Protein AF-A0A7I5EEB9-F1 (afdb_monomer)

Solvent-accessible surface area (backbone atoms only — not comparable to full-atom values): 7477 Å² total; per-residue (Å²): 111,69,73,68,56,75,70,54,49,75,66,54,50,51,52,51,47,66,58,47,54,58,52,52,54,53,47,51,56,49,49,53,53,46,49,68,72,67,50,85,72,42,66,16,83,75,39,55,56,87,70,38,79,84,61,46,43,54,93,68,39,72,94,46,73,51,32,66,55,36,45,54,39,29,54,76,66,47,26,30,63,30,75,67,42,71,58,69,93,67,86,81,83,43,52,11,85,78,76,66,45,84,26,24,55,86,42,39,79,76,55,71,72,81,70,74,77,75,70,74,81,80,126

pLDDT: mean 86.97, std 13.03, range [46.25, 96.69]

Structure (mmCIF, N/CA/C/O backbone):
data_AF-A0A7I5EEB9-F1
#
_entry.id   AF-A0A7I5EEB9-F1
#
loop_
_atom_site.group_PDB
_atom_site.id
_atom_site.type_symbol
_atom_site.label_atom_id
_atom_site.label_alt_id
_atom_site.label_comp_id
_atom_site.label_asym_id
_atom_site.label_entity_id
_atom_site.label_seq_id
_atom_site.pdbx_PDB_ins_code
_atom_site.Cartn_x
_atom_site.Cartn_y
_atom_site.Cartn_z
_atom_site.occupancy
_atom_site.B_iso_or_equiv
_atom_site.auth_seq_id
_atom_site.auth_comp_id
_atom_site.auth_asym_id
_atom_site.auth_atom_id
_atom_site.pdbx_PDB_model_num
ATOM 1 N N . MET A 1 1 ? -21.844 13.896 40.613 1.00 60.16 1 MET A N 1
ATOM 2 C CA . MET A 1 1 ? -21.412 12.724 39.820 1.00 60.16 1 MET A CA 1
ATOM 3 C C . MET A 1 1 ? -20.847 11.649 40.737 1.00 60.16 1 MET A C 1
ATOM 5 O O . MET A 1 1 ? -21.403 10.569 40.731 1.00 60.16 1 MET A O 1
ATOM 9 N N . GLN A 1 2 ? -19.869 11.965 41.598 1.00 63.59 2 GLN A N 1
ATOM 10 C CA . GLN A 1 2 ? -19.314 11.013 42.576 1.00 63.59 2 GLN A CA 1
ATOM 11 C C . GLN A 1 2 ? -20.372 10.404 43.521 1.00 63.59 2 GLN A C 1
ATOM 13 O O . GLN A 1 2 ? -20.538 9.195 43.527 1.00 63.59 2 GLN A O 1
ATOM 18 N N . ALA A 1 3 ? -21.195 11.234 44.175 1.00 70.25 3 ALA A N 1
ATOM 19 C CA . ALA A 1 3 ? -22.248 10.759 45.085 1.00 70.25 3 ALA A CA 1
ATOM 20 C C . ALA A 1 3 ? -23.300 9.834 44.431 1.00 70.25 3 ALA A C 1
ATOM 22 O O . ALA A 1 3 ? -23.852 8.975 45.096 1.00 70.25 3 ALA A O 1
ATOM 23 N N . ALA A 1 4 ? -23.551 9.983 43.125 1.00 69.62 4 ALA A N 1
ATOM 24 C CA . ALA A 1 4 ? -24.492 9.132 42.390 1.00 69.62 4 ALA A CA 1
ATOM 25 C C . ALA A 1 4 ? -23.869 7.795 41.952 1.00 69.62 4 ALA A C 1
ATOM 27 O O . ALA A 1 4 ? -24.590 6.865 41.623 1.00 69.62 4 ALA A O 1
ATOM 28 N N . ILE A 1 5 ? -22.536 7.713 41.905 1.00 71.94 5 ILE A N 1
ATOM 29 C CA . ILE A 1 5 ? -21.798 6.475 41.624 1.00 71.94 5 ILE A CA 1
ATOM 30 C C . ILE A 1 5 ? -21.665 5.654 42.911 1.00 71.94 5 ILE A C 1
ATOM 32 O O . ILE A 1 5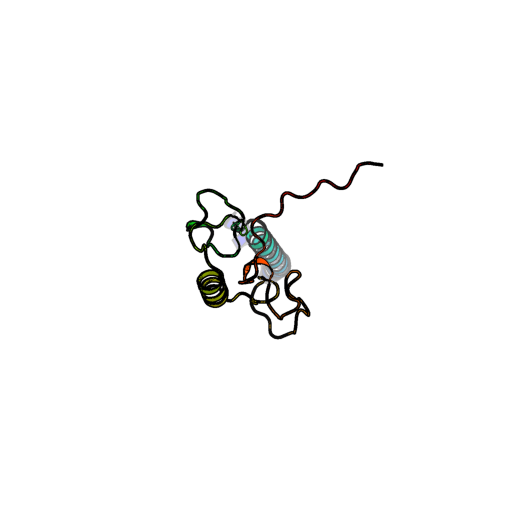 ? -21.735 4.431 42.858 1.00 71.94 5 ILE A O 1
ATOM 36 N N . ASP A 1 6 ? -21.531 6.327 44.056 1.00 78.38 6 ASP A N 1
ATOM 37 C CA . ASP A 1 6 ? -21.412 5.696 45.374 1.00 78.38 6 ASP A CA 1
ATOM 38 C C . ASP A 1 6 ? -22.728 5.027 45.844 1.00 78.38 6 ASP A C 1
ATOM 40 O O . ASP A 1 6 ? -22.698 4.162 46.716 1.00 78.38 6 ASP A O 1
ATOM 44 N N . GLU A 1 7 ? -23.873 5.391 45.249 1.00 84.44 7 GLU A N 1
ATOM 45 C CA . GLU A 1 7 ? -25.195 4.781 45.489 1.00 84.44 7 GLU A CA 1
ATOM 46 C C . GLU A 1 7 ? -25.490 3.561 44.596 1.00 84.44 7 GLU A C 1
ATOM 48 O O . GLU A 1 7 ? -26.497 2.885 44.806 1.00 84.44 7 GLU A O 1
ATOM 53 N N . LEU A 1 8 ? -24.638 3.262 43.607 1.00 86.38 8 LEU A N 1
ATOM 54 C CA . LEU A 1 8 ? -24.857 2.139 42.693 1.00 86.38 8 LEU A CA 1
ATOM 55 C C . LEU A 1 8 ? -24.521 0.816 43.371 1.00 86.38 8 LEU A C 1
ATOM 57 O O . LEU A 1 8 ? -23.409 0.616 43.870 1.00 86.38 8 LEU A O 1
ATOM 61 N N . ASP A 1 9 ? -25.454 -0.130 43.316 1.00 89.12 9 ASP A N 1
ATOM 62 C CA . ASP A 1 9 ? -25.179 -1.475 43.787 1.00 89.12 9 ASP A CA 1
ATOM 63 C C . ASP A 1 9 ? -24.408 -2.304 42.739 1.00 89.12 9 ASP A C 1
ATOM 65 O O . ASP A 1 9 ? -24.153 -1.905 41.595 1.00 89.12 9 ASP A O 1
ATOM 69 N N . ARG A 1 10 ? -23.987 -3.507 43.137 1.00 87.19 10 ARG A N 1
ATOM 70 C CA . ARG A 1 10 ? -23.207 -4.401 42.270 1.00 87.19 10 ARG A CA 1
ATOM 71 C C . ARG A 1 10 ? -23.966 -4.807 40.997 1.00 87.19 10 ARG A C 1
ATOM 73 O O . ARG A 1 10 ? -23.327 -5.046 39.970 1.00 87.19 10 ARG A O 1
ATOM 80 N N . CYS A 1 11 ? -25.289 -4.930 41.066 1.00 91.44 11 CYS A N 1
ATOM 81 C CA . CYS A 1 11 ? -26.142 -5.309 39.942 1.00 91.44 11 CYS A CA 1
ATOM 82 C C . CYS A 1 11 ? -26.316 -4.138 38.967 1.00 91.44 11 CYS A C 1
ATOM 84 O O . CYS A 1 11 ? -26.253 -4.347 37.750 1.00 91.44 11 CYS A O 1
ATOM 86 N N . ASP A 1 12 ? -26.438 -2.916 39.482 1.00 90.94 12 ASP A N 1
ATOM 87 C CA . ASP A 1 12 ? -26.480 -1.690 38.686 1.00 90.94 12 ASP A CA 1
ATOM 88 C C . ASP A 1 12 ? -25.177 -1.504 37.910 1.00 90.94 12 ASP A C 1
ATOM 90 O O . ASP A 1 12 ? -25.188 -1.337 36.688 1.00 90.94 12 ASP A O 1
ATOM 94 N N . VAL A 1 13 ? -24.031 -1.640 38.588 1.00 90.75 13 VAL A N 1
ATOM 95 C CA . VAL A 1 13 ? -22.708 -1.554 37.951 1.00 90.75 13 VAL A CA 1
ATOM 96 C C . VAL A 1 13 ? -22.545 -2.625 36.871 1.00 90.75 13 VAL A C 1
ATOM 98 O O . VAL A 1 13 ? -22.082 -2.321 35.770 1.00 90.75 13 VAL A O 1
ATOM 101 N N . ALA A 1 14 ? -22.952 -3.869 37.139 1.00 90.75 14 ALA A N 1
ATOM 102 C CA . ALA A 1 14 ? -22.879 -4.950 36.155 1.00 90.75 14 ALA A CA 1
ATOM 103 C C . ALA A 1 14 ? -23.747 -4.667 34.918 1.00 90.75 14 ALA A C 1
ATOM 105 O O . ALA A 1 14 ? -23.306 -4.886 33.789 1.00 90.75 14 ALA A O 1
ATOM 106 N N . THR A 1 15 ? -24.950 -4.130 35.119 1.00 92.38 15 THR A N 1
ATOM 107 C CA . THR A 1 15 ? -25.872 -3.767 34.035 1.00 92.38 15 THR A CA 1
ATOM 108 C C . THR A 1 15 ? -25.326 -2.605 33.210 1.00 92.38 15 THR A C 1
ATOM 110 O O . THR A 1 15 ? -25.341 -2.648 31.979 1.00 92.38 15 THR A O 1
ATOM 113 N N . ILE A 1 16 ? -24.787 -1.578 33.865 1.00 92.06 16 ILE A N 1
ATOM 114 C CA . ILE A 1 16 ? -24.159 -0.436 33.196 1.00 92.06 16 ILE A CA 1
ATOM 115 C C . ILE A 1 16 ? -22.961 -0.910 32.364 1.00 92.06 16 ILE A C 1
ATOM 117 O O . ILE A 1 16 ? -22.880 -0.600 31.176 1.00 92.06 16 ILE A O 1
ATOM 121 N N . LEU A 1 17 ? -22.069 -1.725 32.937 1.00 91.69 17 LEU A N 1
ATOM 122 C CA . LEU A 1 17 ? -20.914 -2.277 32.222 1.00 91.69 17 LEU A CA 1
ATOM 123 C C . LEU A 1 17 ? -21.328 -3.142 31.030 1.00 91.69 17 LEU A C 1
ATOM 125 O O . LEU A 1 17 ? -20.760 -2.995 29.948 1.00 91.69 17 LEU A O 1
ATOM 129 N N . HIS A 1 18 ? -22.341 -3.995 31.198 1.00 92.50 18 HIS A N 1
ATOM 130 C CA . HIS A 1 18 ? -22.863 -4.837 30.123 1.00 92.50 18 HIS A CA 1
ATOM 131 C C . HIS A 1 18 ? -23.350 -4.012 28.922 1.00 92.50 18 HIS A C 1
ATOM 133 O O . HIS A 1 18 ? -23.192 -4.439 27.781 1.00 92.50 18 HIS A O 1
ATOM 139 N N . ASN A 1 19 ? -23.902 -2.821 29.159 1.00 91.75 19 ASN A N 1
ATOM 140 C CA . ASN A 1 19 ? -24.358 -1.928 28.095 1.00 91.75 19 ASN A CA 1
ATOM 141 C C . ASN A 1 19 ? -23.231 -1.058 27.514 1.00 91.75 19 ASN A C 1
ATOM 143 O O . ASN A 1 19 ? -23.188 -0.833 26.304 1.00 91.75 19 ASN A O 1
ATOM 147 N N . LEU A 1 20 ? -22.292 -0.592 28.342 1.00 94.38 20 LEU A N 1
ATOM 148 C CA . LEU A 1 20 ? -21.206 0.284 27.892 1.00 94.38 20 LEU A CA 1
ATOM 149 C C . LEU A 1 20 ? -20.102 -0.471 27.144 1.00 94.38 20 LEU A C 1
ATOM 151 O O . LEU A 1 20 ? -19.614 0.026 26.134 1.00 94.38 20 LEU A O 1
ATOM 155 N N . MET A 1 21 ? -19.734 -1.679 27.577 1.00 94.69 21 MET A N 1
ATOM 156 C CA . MET A 1 21 ? -1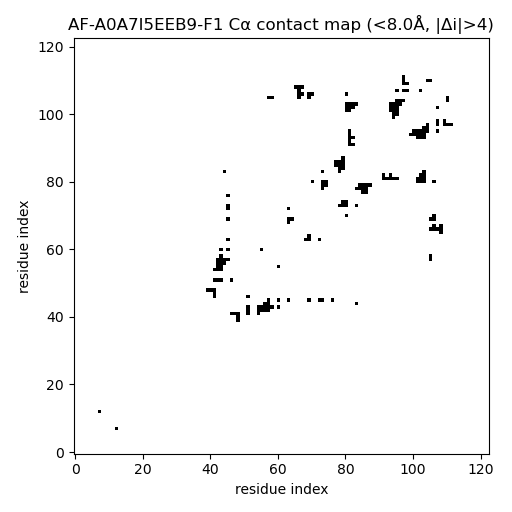8.697 -2.491 26.925 1.00 94.69 21 MET A CA 1
ATOM 157 C C . MET A 1 21 ? -18.923 -2.746 25.421 1.00 94.69 21 MET A C 1
ATOM 159 O O . MET A 1 21 ? -17.972 -2.617 24.649 1.00 94.69 21 MET A O 1
ATOM 163 N N . PRO A 1 22 ? -20.118 -3.146 24.946 1.00 95.12 22 PRO A N 1
ATOM 164 C CA . PRO A 1 22 ? -20.349 -3.311 23.514 1.00 95.12 22 PRO A CA 1
ATOM 165 C C . PRO A 1 22 ? -20.350 -1.967 22.779 1.00 95.12 22 PRO A C 1
ATOM 167 O O . PRO A 1 22 ? -19.898 -1.906 21.637 1.00 95.12 22 PRO A O 1
ATOM 170 N N . MET A 1 23 ? -20.806 -0.888 23.424 1.00 94.75 23 MET A N 1
ATOM 171 C CA . MET A 1 23 ? -20.796 0.448 22.833 1.00 94.75 23 MET A CA 1
ATOM 172 C C . MET A 1 23 ? -19.368 0.960 22.619 1.00 94.75 23 MET A C 1
ATOM 174 O O . MET A 1 23 ? -19.069 1.442 21.528 1.00 94.75 23 MET A O 1
ATOM 178 N N . THR A 1 24 ? -18.472 0.799 23.598 1.00 95.94 24 THR A N 1
ATOM 179 C CA . THR A 1 24 ? -17.060 1.189 23.451 1.00 95.94 24 THR A CA 1
ATOM 180 C C . THR A 1 24 ? -16.366 0.364 22.374 1.00 95.94 24 THR A C 1
ATOM 182 O O . THR A 1 24 ? -15.767 0.939 21.474 1.00 95.94 24 THR A O 1
ATOM 185 N N . LYS A 1 25 ? -16.565 -0.961 22.353 1.00 95.38 25 LYS A N 1
ATOM 186 C CA . LYS A 1 25 ? -16.047 -1.826 21.276 1.00 95.38 25 LYS A CA 1
ATOM 187 C C . LYS A 1 25 ? -16.539 -1.406 19.890 1.00 95.38 25 LYS A C 1
ATOM 189 O O . LYS A 1 25 ? -15.782 -1.432 18.924 1.00 95.38 25 LYS A O 1
ATOM 194 N N . ALA A 1 26 ? -17.812 -1.029 19.775 1.00 95.94 26 ALA A N 1
ATOM 195 C CA . ALA A 1 26 ? -18.373 -0.560 18.513 1.00 95.94 26 ALA A CA 1
ATOM 196 C C . ALA A 1 26 ? -17.800 0.803 18.093 1.00 95.94 26 ALA A C 1
ATOM 198 O O . ALA A 1 26 ? -17.667 1.067 16.898 1.00 95.94 26 ALA A O 1
ATOM 199 N N . MET A 1 27 ? -17.481 1.674 19.053 1.00 96.38 27 MET A N 1
ATOM 200 C CA . MET A 1 27 ? -16.801 2.942 18.787 1.00 96.38 27 MET A CA 1
ATOM 201 C C . MET A 1 27 ? -15.363 2.714 18.327 1.00 96.38 27 MET A C 1
ATOM 203 O O . MET A 1 27 ? -14.988 3.281 17.305 1.00 96.38 27 MET A O 1
ATOM 207 N N . ASP A 1 28 ? -14.611 1.843 18.999 1.00 96.44 28 ASP A N 1
ATOM 208 C CA . ASP A 1 28 ? -13.238 1.493 18.617 1.00 96.44 28 ASP A CA 1
ATOM 209 C C . ASP A 1 28 ? -13.190 0.954 17.181 1.00 96.44 28 ASP A C 1
ATOM 211 O O . ASP A 1 28 ? -12.477 1.491 16.339 1.00 96.44 28 ASP A O 1
ATOM 215 N N . ALA A 1 29 ? -14.069 0.006 16.839 1.00 95.94 29 ALA A N 1
ATOM 216 C CA . ALA A 1 29 ? -14.147 -0.537 15.481 1.00 95.94 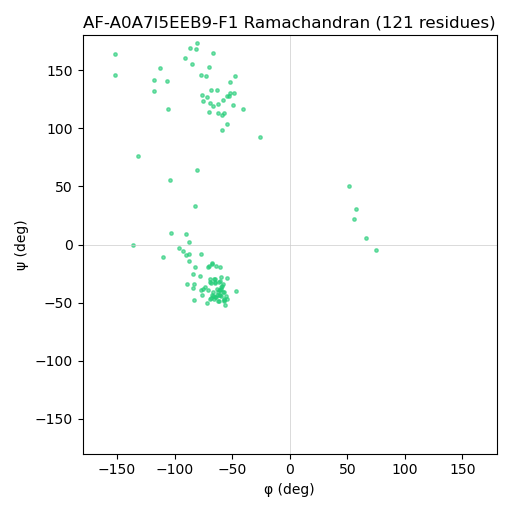29 ALA A CA 1
ATOM 217 C C . ALA A 1 29 ? -14.467 0.531 14.413 1.00 95.94 29 ALA A C 1
ATOM 219 O O . ALA A 1 29 ? -13.962 0.480 13.289 1.00 95.94 29 ALA A O 1
ATOM 220 N N . LYS A 1 30 ? -15.311 1.518 14.744 1.00 96.62 30 LYS A N 1
ATOM 221 C CA . LYS A 1 30 ? -15.606 2.645 13.843 1.00 96.62 30 LYS A CA 1
ATOM 222 C C . LYS A 1 30 ? -14.413 3.586 13.706 1.00 96.62 30 LYS A C 1
ATOM 224 O O . LYS A 1 30 ? -14.182 4.095 12.611 1.00 96.62 30 LYS A O 1
ATOM 229 N N . LEU A 1 31 ? -13.684 3.836 14.792 1.00 96.69 31 LEU A N 1
ATOM 230 C CA . LEU A 1 31 ? -12.479 4.661 14.774 1.00 96.69 31 LEU A CA 1
ATOM 231 C C . LEU A 1 31 ? -11.387 4.007 13.928 1.00 96.69 31 LEU A C 1
ATOM 233 O O . LEU A 1 31 ? -10.843 4.680 13.056 1.00 96.69 31 LEU A O 1
ATOM 237 N N . ASP A 1 32 ? -11.154 2.705 14.086 1.00 96.19 32 ASP A N 1
ATOM 238 C CA . ASP A 1 32 ? -10.208 1.949 13.257 1.00 96.19 32 ASP A CA 1
ATOM 239 C C . ASP A 1 32 ? -10.565 2.057 11.769 1.00 96.19 32 ASP A C 1
ATOM 241 O O . ASP A 1 32 ? -9.729 2.411 10.934 1.00 96.19 32 ASP A O 1
ATOM 245 N N . GLN A 1 33 ? -11.845 1.873 11.430 1.00 95.56 33 GLN A N 1
ATOM 246 C CA . GLN A 1 33 ? -12.317 2.016 10.054 1.00 95.56 33 GLN A CA 1
ATOM 247 C C . GLN A 1 33 ? -12.104 3.435 9.504 1.00 95.56 33 GLN A C 1
ATOM 249 O O . GLN A 1 33 ? -11.772 3.610 8.326 1.00 95.56 33 GLN A O 1
ATOM 254 N N . LEU A 1 34 ? -12.319 4.469 10.321 1.00 95.94 34 LEU A N 1
ATOM 255 C CA . LEU A 1 34 ? -12.062 5.850 9.917 1.00 95.94 34 LEU A CA 1
ATOM 256 C C . LEU A 1 34 ? -10.572 6.075 9.679 1.00 95.94 34 LEU A C 1
ATOM 258 O O . LEU A 1 34 ? -10.222 6.604 8.625 1.00 95.94 34 LEU A O 1
ATOM 262 N N . LEU A 1 35 ? -9.713 5.616 10.591 1.00 95.31 35 LEU A N 1
ATOM 263 C CA . LEU A 1 35 ? -8.262 5.734 10.474 1.00 95.31 35 LEU A CA 1
ATOM 264 C C . LEU A 1 35 ? -7.753 5.095 9.179 1.00 95.31 35 LEU A C 1
ATOM 266 O O . LEU A 1 35 ? -7.045 5.758 8.421 1.00 95.31 35 LEU A O 1
ATOM 270 N N . GLU A 1 36 ? -8.184 3.875 8.851 1.00 91.75 36 GLU A N 1
ATOM 271 C CA . GLU A 1 36 ? -7.816 3.197 7.598 1.00 91.75 36 GLU A CA 1
ATOM 272 C C . GLU A 1 36 ? -8.262 3.964 6.343 1.00 91.75 36 GLU A C 1
ATOM 274 O O . GLU A 1 36 ? -7.551 4.026 5.331 1.00 91.75 36 GLU A O 1
ATOM 279 N N . ARG A 1 37 ? -9.459 4.558 6.388 1.00 91.50 37 ARG A N 1
ATOM 280 C CA . ARG A 1 37 ? -10.030 5.313 5.263 1.00 91.50 37 ARG A CA 1
ATOM 281 C C . ARG A 1 37 ? -9.356 6.665 5.075 1.00 91.50 37 ARG A C 1
ATOM 283 O O . ARG A 1 37 ? -9.205 7.098 3.933 1.00 91.50 37 ARG A O 1
ATOM 290 N N . THR A 1 38 ? -8.977 7.322 6.169 1.00 92.12 38 THR A N 1
ATOM 291 C CA . THR A 1 38 ? -8.336 8.644 6.158 1.00 92.12 38 THR A CA 1
ATOM 292 C C . THR A 1 38 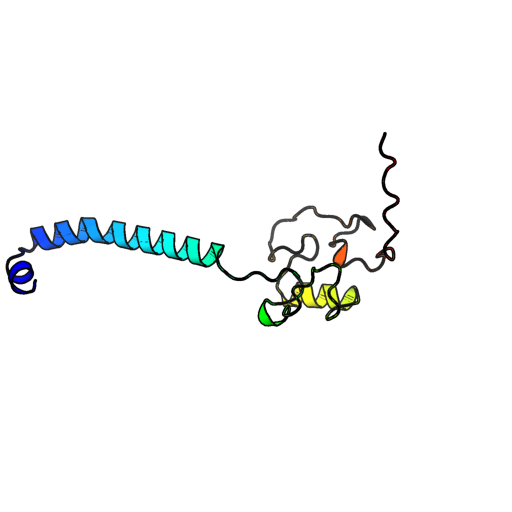? -6.816 8.582 6.089 1.00 92.12 38 THR A C 1
ATOM 294 O O . THR A 1 38 ? -6.188 9.621 5.895 1.00 92.12 38 THR A O 1
ATOM 297 N N . ALA A 1 39 ? -6.222 7.392 6.226 1.00 88.94 39 ALA A N 1
ATOM 298 C CA . ALA A 1 39 ? -4.784 7.210 6.122 1.00 88.94 39 ALA A CA 1
ATOM 299 C C . ALA A 1 39 ? -4.272 7.823 4.805 1.00 88.94 39 ALA A C 1
ATOM 301 O O . ALA A 1 39 ? -4.809 7.515 3.730 1.00 88.94 39 ALA A O 1
ATOM 302 N N . PRO A 1 40 ? -3.254 8.700 4.858 1.00 86.88 40 PRO A N 1
ATOM 303 C CA . PRO A 1 40 ? -2.736 9.343 3.667 1.00 86.88 40 PRO A CA 1
ATOM 304 C C . PRO A 1 40 ? -2.146 8.287 2.732 1.00 86.88 40 PRO A C 1
ATOM 306 O O . PRO A 1 40 ? -1.390 7.409 3.144 1.00 86.88 40 PRO A O 1
ATOM 309 N N . LYS A 1 41 ? -2.496 8.372 1.448 1.00 88.50 41 LYS A N 1
ATOM 310 C CA . LYS A 1 41 ? -2.006 7.464 0.408 1.00 88.50 41 LYS A CA 1
ATOM 311 C C . LYS A 1 41 ? -1.220 8.265 -0.613 1.00 88.50 41 LYS A C 1
ATOM 313 O O . LYS A 1 41 ? -1.676 9.301 -1.091 1.00 88.50 41 LYS A O 1
ATOM 318 N N . SER A 1 42 ? -0.038 7.769 -0.956 1.00 91.62 42 SER A N 1
ATOM 319 C CA . SER A 1 42 ? 0.761 8.336 -2.037 1.00 91.62 42 SER A CA 1
ATOM 320 C C . SER A 1 42 ? 0.070 8.073 -3.379 1.00 91.62 42 SER A C 1
ATOM 322 O O . SER A 1 42 ? -0.316 6.943 -3.672 1.00 91.62 42 SER A O 1
ATOM 324 N N . SER A 1 43 ? -0.048 9.099 -4.227 1.00 92.88 43 SER A N 1
ATOM 325 C CA . SER A 1 43 ? -0.531 8.954 -5.612 1.00 92.88 43 SER A CA 1
ATOM 326 C C . SER A 1 43 ? 0.440 8.168 -6.514 1.00 92.88 43 SER A C 1
ATOM 328 O O . SER A 1 43 ? 0.055 7.676 -7.580 1.00 92.88 43 SER A O 1
ATOM 330 N N . CYS A 1 44 ? 1.692 8.003 -6.083 1.00 95.06 44 CYS A N 1
ATOM 331 C CA . CYS A 1 44 ? 2.699 7.154 -6.700 1.00 95.06 44 CYS A CA 1
ATOM 332 C C . CYS A 1 44 ? 2.907 5.899 -5.855 1.00 95.06 44 CYS A C 1
ATOM 334 O O . CYS A 1 44 ? 3.424 5.970 -4.744 1.00 95.06 44 CYS A O 1
ATOM 336 N N . VAL A 1 45 ? 2.599 4.736 -6.422 1.00 94.75 45 VAL A N 1
ATOM 337 C 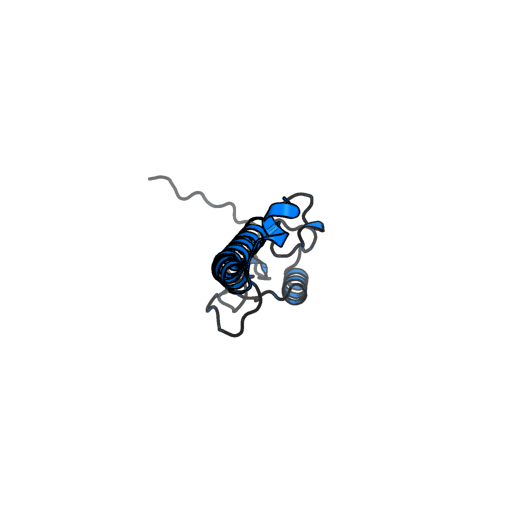CA . VAL A 1 45 ? 2.713 3.447 -5.722 1.00 94.75 45 VAL A CA 1
ATOM 338 C C . VAL A 1 45 ? 4.163 3.050 -5.417 1.00 94.75 45 VAL A C 1
ATOM 340 O O . VAL A 1 45 ? 4.412 2.197 -4.581 1.00 94.75 45 VAL A O 1
ATOM 343 N N . LEU A 1 46 ? 5.136 3.680 -6.083 1.00 94.62 46 LEU A N 1
ATOM 344 C CA . LEU A 1 46 ? 6.565 3.427 -5.875 1.00 94.62 46 LEU A CA 1
ATOM 345 C C . LEU A 1 46 ? 7.198 4.373 -4.841 1.00 94.62 46 LEU A C 1
ATOM 347 O O . LEU A 1 46 ? 8.366 4.209 -4.494 1.00 94.62 46 LEU A O 1
ATOM 351 N N . CYS A 1 47 ? 6.451 5.362 -4.349 1.00 94.19 47 CYS A N 1
ATOM 352 C CA . CYS A 1 47 ? 6.914 6.329 -3.359 1.00 94.19 47 CYS A CA 1
ATOM 353 C C . CYS A 1 47 ? 6.081 6.207 -2.083 1.00 94.19 47 CYS A C 1
ATOM 355 O O . CYS A 1 47 ? 4.860 6.077 -2.150 1.00 94.19 47 CYS A O 1
ATOM 357 N N . THR A 1 48 ? 6.723 6.343 -0.923 1.00 91.44 48 THR A N 1
ATOM 358 C CA . THR A 1 48 ? 6.001 6.579 0.335 1.00 91.44 48 THR A CA 1
ATOM 359 C C . THR A 1 48 ? 5.335 7.958 0.316 1.00 91.44 48 THR A C 1
ATOM 361 O O . THR A 1 48 ? 5.679 8.809 -0.515 1.00 91.44 48 THR A O 1
ATOM 364 N N . VAL A 1 49 ? 4.395 8.196 1.232 1.00 90.94 49 VAL A N 1
ATOM 365 C CA . VAL A 1 49 ? 3.678 9.479 1.353 1.00 90.94 49 VAL A CA 1
ATOM 366 C C . VAL A 1 49 ? 4.664 10.638 1.522 1.00 90.94 49 VAL A C 1
ATOM 368 O O . VAL A 1 49 ? 4.575 11.639 0.818 1.00 90.94 49 VAL A O 1
ATOM 371 N N . GLU A 1 50 ? 5.680 10.464 2.367 1.00 89.56 50 GLU A N 1
ATOM 372 C CA . GLU A 1 50 ? 6.712 11.467 2.664 1.00 89.56 50 GLU A CA 1
ATOM 373 C C . GLU A 1 50 ? 7.586 11.770 1.442 1.00 89.56 50 GLU A C 1
ATOM 375 O O . GLU A 1 50 ? 8.123 12.870 1.286 1.00 89.56 50 GLU A O 1
ATOM 380 N N . ASN A 1 51 ? 7.742 10.776 0.566 1.00 89.62 51 ASN A N 1
ATOM 381 C CA . ASN A 1 51 ? 8.556 10.869 -0.631 1.00 89.62 51 ASN A CA 1
ATOM 382 C C . ASN A 1 51 ? 7.801 11.432 -1.838 1.00 89.62 51 ASN A C 1
ATOM 384 O O . ASN A 1 51 ? 8.459 11.815 -2.806 1.00 89.62 51 ASN A O 1
ATOM 388 N N . ASN A 1 52 ? 6.476 11.517 -1.801 1.00 92.69 52 ASN A N 1
ATOM 389 C CA . ASN A 1 52 ? 5.658 12.021 -2.901 1.00 92.69 52 ASN A CA 1
ATOM 390 C C . ASN A 1 52 ? 5.140 13.445 -2.625 1.00 92.69 52 ASN A C 1
ATOM 392 O O . ASN A 1 52 ? 3.938 13.703 -2.631 1.00 92.69 52 ASN A O 1
ATOM 396 N N . LYS A 1 53 ? 6.063 14.376 -2.349 1.00 89.19 53 LYS A N 1
ATOM 397 C CA . LYS A 1 53 ? 5.737 15.771 -1.983 1.00 89.19 53 LYS A CA 1
ATOM 398 C C . LYS A 1 53 ? 5.151 16.585 -3.139 1.00 89.19 53 LYS A C 1
ATOM 400 O O . LYS A 1 53 ? 4.376 17.502 -2.914 1.00 89.19 53 LYS A O 1
ATOM 405 N N . ASP A 1 54 ? 5.533 16.249 -4.364 1.00 90.94 54 ASP A N 1
ATOM 406 C CA . ASP A 1 54 ? 5.059 16.843 -5.617 1.00 90.94 54 ASP A CA 1
ATOM 407 C C . ASP A 1 54 ? 3.790 16.160 -6.160 1.00 90.94 54 ASP A C 1
ATOM 409 O O . ASP A 1 54 ? 3.288 16.533 -7.218 1.00 90.94 54 ASP A O 1
ATOM 413 N N . TYR A 1 55 ? 3.262 15.169 -5.432 1.00 90.44 55 TYR A N 1
ATOM 414 C CA . TYR A 1 55 ? 2.002 14.484 -5.720 1.00 90.44 55 TYR A CA 1
ATOM 415 C C . TYR A 1 55 ? 1.934 13.833 -7.115 1.00 90.44 55 TYR A C 1
ATOM 417 O O . TYR A 1 55 ? 0.864 13.706 -7.720 1.00 90.44 55 TYR A O 1
ATOM 425 N N . HIS A 1 56 ? 3.073 13.385 -7.644 1.00 93.19 56 HIS A N 1
ATOM 426 C CA . HIS A 1 56 ? 3.152 12.763 -8.960 1.00 93.19 56 HIS A CA 1
ATOM 427 C C . HIS A 1 56 ? 2.501 11.372 -8.988 1.00 93.19 56 HIS A C 1
ATOM 429 O O . HIS A 1 56 ? 2.493 10.631 -8.011 1.00 93.19 56 HIS A O 1
ATOM 435 N N . PHE A 1 57 ? 2.020 10.961 -10.163 1.00 92.62 57 PHE A N 1
ATOM 436 C CA . PHE A 1 57 ? 1.548 9.591 -10.392 1.00 92.62 57 PHE A CA 1
ATOM 437 C C . PHE A 1 57 ? 2.698 8.643 -10.752 1.00 92.62 57 PHE A C 1
ATOM 439 O O . PHE A 1 57 ? 3.691 9.054 -11.357 1.00 92.62 57 PHE A O 1
ATOM 446 N N . THR A 1 58 ? 2.521 7.340 -10.500 1.00 91.00 58 THR A N 1
ATOM 447 C CA . THR A 1 58 ? 3.508 6.271 -10.775 1.00 91.00 58 THR A CA 1
ATOM 448 C C . THR A 1 58 ? 4.145 6.351 -12.165 1.00 91.00 58 THR A C 1
ATOM 450 O O . THR A 1 58 ? 5.353 6.140 -12.322 1.00 91.00 58 THR A O 1
ATOM 453 N N . ALA A 1 59 ? 3.353 6.676 -13.191 1.00 87.38 59 ALA A N 1
ATOM 454 C CA . ALA A 1 59 ? 3.826 6.808 -14.567 1.00 87.38 59 ALA A CA 1
ATOM 455 C C . ALA A 1 59 ? 4.937 7.864 -14.718 1.00 87.38 59 ALA A C 1
ATOM 457 O O . ALA A 1 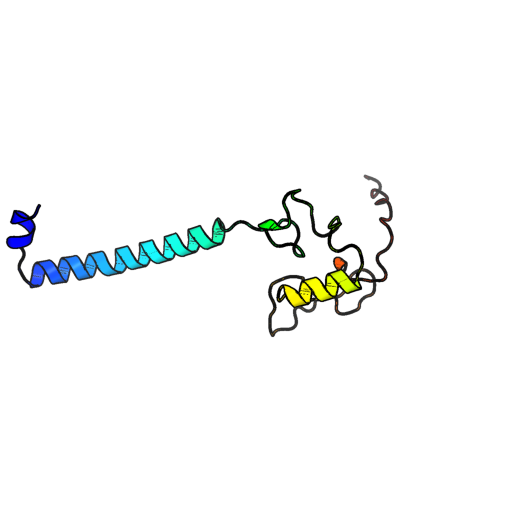59 ? 5.877 7.642 -15.478 1.00 87.38 59 ALA A O 1
ATOM 458 N N . ARG A 1 60 ? 4.846 8.960 -13.951 1.00 88.94 60 ARG A N 1
ATOM 459 C CA . ARG A 1 60 ? 5.725 10.139 -13.985 1.00 88.94 60 ARG A CA 1
ATOM 460 C C . ARG A 1 60 ? 6.737 10.186 -12.837 1.00 88.94 60 ARG A C 1
ATOM 462 O O . ARG A 1 60 ? 7.389 11.205 -12.657 1.00 88.94 60 ARG A O 1
ATOM 469 N N . CYS A 1 61 ? 6.871 9.108 -12.064 1.00 91.62 61 CYS A N 1
ATOM 470 C CA . CYS A 1 61 ? 7.857 9.044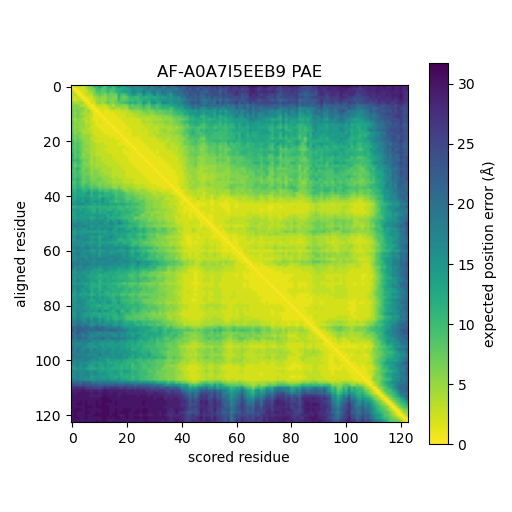 -10.988 1.00 91.62 61 CYS A CA 1
ATOM 471 C C . CYS A 1 61 ? 9.277 9.249 -11.537 1.00 91.62 61 CYS A C 1
ATOM 473 O O . CYS A 1 61 ? 9.789 8.393 -12.262 1.00 91.62 61 CYS A O 1
ATOM 475 N N . SER A 1 62 ? 9.882 10.386 -11.188 1.00 89.44 62 SER A N 1
ATOM 476 C CA . SER A 1 62 ? 11.244 10.778 -11.569 1.00 89.44 62 SER A CA 1
ATOM 477 C C . SER A 1 62 ? 12.307 10.183 -10.645 1.00 89.44 62 SER A C 1
ATOM 479 O O . SER A 1 62 ? 13.431 9.958 -11.079 1.00 89.44 62 SER A O 1
ATOM 481 N N . LYS A 1 63 ? 11.942 9.871 -9.393 1.00 89.56 63 LYS A N 1
ATOM 482 C CA . LYS A 1 63 ? 12.835 9.242 -8.404 1.00 89.56 63 LYS A CA 1
ATOM 483 C C . LYS A 1 63 ? 13.260 7.830 -8.793 1.00 89.56 63 LYS A C 1
ATOM 485 O O . LYS A 1 63 ? 14.330 7.386 -8.401 1.00 89.56 63 LYS A O 1
ATOM 490 N N . VAL A 1 64 ? 12.405 7.128 -9.535 1.00 90.06 64 VAL A N 1
ATOM 491 C CA . VAL A 1 64 ? 12.631 5.742 -9.953 1.00 90.06 64 VAL A CA 1
ATOM 492 C C . VAL A 1 64 ? 12.355 5.637 -11.459 1.00 90.06 64 VAL A C 1
ATOM 494 O O . VAL A 1 64 ? 11.263 5.226 -11.872 1.00 90.06 64 VAL A O 1
ATOM 497 N N . PRO A 1 65 ? 13.286 6.116 -12.304 1.00 85.00 65 PRO A N 1
ATOM 498 C CA . PRO A 1 65 ? 13.009 6.340 -13.719 1.00 85.00 65 PRO A CA 1
ATOM 499 C C . PRO A 1 65 ? 12.983 5.039 -14.532 1.00 85.00 65 PRO A C 1
ATOM 501 O O . PRO A 1 65 ? 12.066 4.846 -15.334 1.00 85.00 65 PRO A O 1
ATOM 504 N N . ASP A 1 66 ? 13.931 4.131 -14.306 1.00 89.44 66 ASP A N 1
ATOM 505 C CA . ASP A 1 66 ? 14.114 2.918 -15.105 1.00 89.44 66 ASP A CA 1
ATOM 506 C C . ASP A 1 66 ? 13.341 1.702 -14.557 1.00 89.44 66 ASP A C 1
ATOM 508 O O . ASP A 1 66 ? 12.940 1.645 -13.395 1.00 89.44 66 ASP A O 1
ATOM 512 N N . SER A 1 67 ? 13.114 0.700 -15.408 1.00 90.56 67 SER A N 1
ATOM 513 C CA . SER A 1 67 ? 12.325 -0.489 -15.061 1.00 90.56 67 SER A CA 1
ATOM 514 C C . SER A 1 67 ? 12.944 -1.355 -13.962 1.00 90.56 67 SER A C 1
ATOM 516 O O . SER A 1 67 ? 12.204 -1.964 -13.187 1.00 90.56 67 SER A O 1
ATOM 518 N N . VAL A 1 68 ? 14.276 -1.430 -13.895 1.00 91.88 68 VAL A N 1
ATOM 519 C CA . VAL A 1 68 ? 14.981 -2.276 -12.923 1.00 91.88 68 VAL A CA 1
ATOM 520 C C . VAL A 1 68 ? 14.831 -1.663 -11.537 1.00 91.88 68 VAL A C 1
ATOM 522 O O . VAL A 1 68 ? 14.324 -2.325 -10.632 1.00 91.88 68 VAL A O 1
ATOM 525 N N . SER A 1 69 ? 15.130 -0.371 -11.400 1.00 93.31 69 SER A N 1
ATOM 526 C CA . SER A 1 69 ? 14.936 0.374 -10.156 1.00 93.31 69 SER A CA 1
ATOM 527 C C . SER A 1 69 ? 13.475 0.363 -9.713 1.00 93.31 69 SER A C 1
ATOM 529 O O . SER A 1 69 ? 13.193 0.209 -8.528 1.00 93.31 69 SER A O 1
ATOM 531 N N . ARG A 1 70 ? 12.515 0.466 -10.648 1.00 94.62 70 ARG A N 1
ATOM 532 C CA . ARG A 1 70 ? 11.079 0.378 -10.321 1.00 94.62 70 ARG A CA 1
ATOM 533 C C . ARG A 1 70 ? 10.701 -0.983 -9.749 1.00 94.62 70 ARG A C 1
ATOM 535 O O . ARG A 1 70 ? 9.890 -1.041 -8.831 1.00 94.62 70 ARG A O 1
ATOM 542 N N . THR A 1 71 ? 11.283 -2.055 -10.277 1.00 94.06 71 THR A N 1
ATOM 543 C CA . THR A 1 71 ? 11.045 -3.416 -9.781 1.00 94.06 71 THR A CA 1
ATOM 544 C C . THR A 1 71 ? 11.662 -3.597 -8.397 1.00 94.06 71 THR A C 1
ATOM 546 O O . THR A 1 71 ? 10.967 -4.027 -7.484 1.00 94.06 71 THR A O 1
ATOM 549 N N . ALA A 1 72 ? 12.914 -3.170 -8.207 1.00 94.81 72 ALA A N 1
ATOM 550 C CA . ALA A 1 72 ? 13.577 -3.201 -6.904 1.00 94.81 72 ALA A CA 1
ATOM 551 C C . ALA A 1 72 ? 12.805 -2.393 -5.847 1.00 94.81 72 ALA A C 1
ATOM 553 O O . ALA A 1 72 ? 12.626 -2.843 -4.716 1.00 94.81 72 ALA A O 1
ATOM 554 N N . GLN A 1 73 ? 12.286 -1.224 -6.230 1.00 95.62 73 GLN A N 1
ATOM 555 C CA . GLN A 1 73 ? 11.462 -0.396 -5.358 1.00 95.62 73 GLN A CA 1
ATOM 556 C C . GLN A 1 73 ? 10.120 -1.061 -5.026 1.00 95.62 73 GLN A C 1
ATOM 558 O O . GLN A 1 73 ? 9.687 -0.996 -3.880 1.00 95.62 73 GLN A O 1
ATOM 563 N N . 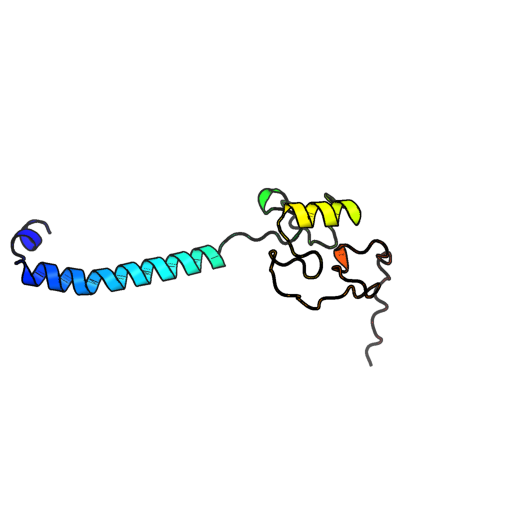ALA A 1 74 ? 9.467 -1.713 -5.993 1.00 94.94 74 ALA A N 1
ATOM 564 C CA . ALA A 1 74 ? 8.238 -2.462 -5.738 1.00 94.94 74 ALA A CA 1
ATOM 565 C C . ALA A 1 74 ? 8.476 -3.603 -4.735 1.00 94.94 74 ALA A C 1
ATOM 567 O O . ALA A 1 74 ? 7.705 -3.745 -3.791 1.00 94.94 74 ALA A O 1
ATOM 568 N N . SER A 1 75 ? 9.580 -4.344 -4.878 1.00 94.19 75 SER A N 1
ATOM 569 C CA . SER A 1 75 ? 9.978 -5.382 -3.920 1.00 94.19 75 SER A CA 1
ATOM 570 C C . SER A 1 75 ? 10.274 -4.810 -2.532 1.00 94.19 75 SER A C 1
ATOM 572 O O . SER A 1 75 ? 9.798 -5.346 -1.540 1.00 94.19 75 SER A O 1
ATOM 574 N N . LYS A 1 76 ? 10.992 -3.680 -2.445 1.00 95.00 76 LYS A N 1
ATOM 575 C CA . LYS A 1 76 ? 11.273 -2.996 -1.170 1.00 95.00 76 LYS A CA 1
ATOM 576 C C . LYS A 1 76 ? 10.002 -2.539 -0.446 1.00 95.00 76 LYS A C 1
ATOM 578 O O . LYS A 1 76 ? 9.988 -2.461 0.777 1.00 95.00 76 LYS A O 1
ATOM 583 N N . LEU A 1 77 ? 8.959 -2.198 -1.198 1.00 93.88 77 LEU A N 1
ATOM 584 C CA . LEU A 1 77 ? 7.664 -1.776 -0.667 1.00 93.88 77 LEU A CA 1
ATOM 585 C C . LEU A 1 77 ? 6.690 -2.945 -0.453 1.00 93.88 77 LEU A C 1
ATOM 587 O O . LEU A 1 77 ? 5.519 -2.686 -0.188 1.00 93.88 77 LEU A O 1
ATOM 591 N N . HIS A 1 78 ? 7.145 -4.199 -0.577 1.00 95.06 78 HIS A N 1
ATOM 592 C CA . HIS A 1 78 ? 6.302 -5.394 -0.464 1.00 95.06 78 HIS A CA 1
ATOM 593 C C . HIS A 1 78 ? 5.066 -5.314 -1.365 1.00 95.06 78 HIS A C 1
ATOM 595 O O . HIS A 1 78 ? 3.925 -5.482 -0.932 1.00 95.06 78 HIS A O 1
ATOM 601 N N . LEU A 1 79 ? 5.293 -4.986 -2.638 1.00 95.31 79 LEU A N 1
ATOM 602 C CA . LEU A 1 79 ? 4.253 -4.927 -3.654 1.00 95.31 79 LEU A CA 1
ATOM 603 C C . LEU A 1 79 ? 4.366 -6.113 -4.604 1.00 95.31 79 LEU A C 1
ATOM 605 O O . LEU A 1 79 ? 5.448 -6.455 -5.085 1.00 95.31 79 LEU A O 1
ATOM 609 N N . CYS A 1 80 ? 3.219 -6.663 -4.988 1.00 95.81 80 CYS A N 1
ATOM 610 C CA . CYS A 1 80 ? 3.153 -7.628 -6.072 1.00 95.81 80 CYS A CA 1
ATOM 611 C C . CYS A 1 80 ? 3.619 -6.974 -7.384 1.00 95.81 80 CYS A C 1
ATOM 613 O O . CYS A 1 80 ? 3.005 -6.026 -7.880 1.00 95.81 80 CYS A O 1
ATOM 615 N N . VAL A 1 81 ? 4.660 -7.519 -8.015 1.00 93.94 81 VAL A N 1
ATOM 616 C CA . VAL A 1 81 ? 5.224 -6.971 -9.265 1.00 93.94 81 VAL A CA 1
ATOM 617 C C . VAL A 1 81 ? 4.258 -7.026 -10.452 1.00 93.94 81 VAL A C 1
ATOM 619 O O . VAL A 1 81 ? 4.439 -6.293 -11.424 1.00 93.94 81 VAL A O 1
ATOM 622 N N . LYS A 1 82 ? 3.213 -7.859 -10.389 1.00 94.69 82 LYS A N 1
ATOM 623 C CA . LYS A 1 82 ? 2.198 -7.993 -11.443 1.00 94.69 82 LYS A CA 1
ATOM 624 C C . LYS A 1 82 ? 1.112 -6.915 -11.341 1.00 94.69 82 LYS A C 1
ATOM 626 O O . LYS A 1 82 ? 0.789 -6.255 -12.331 1.00 94.69 82 LYS A O 1
ATOM 631 N N . CYS A 1 83 ? 0.561 -6.692 -10.146 1.00 94.81 83 CYS A N 1
ATOM 632 C CA . CYS A 1 83 ? -0.591 -5.803 -9.945 1.00 94.81 83 CYS A CA 1
ATOM 633 C C . CYS A 1 83 ? -0.272 -4.490 -9.203 1.00 94.81 83 CYS A C 1
ATOM 635 O O . CYS A 1 83 ? -1.111 -3.592 -9.201 1.00 94.81 83 CYS A O 1
ATOM 637 N N . LEU A 1 84 ? 0.924 -4.359 -8.615 1.00 93.94 84 LEU A N 1
ATOM 638 C CA . LEU A 1 84 ? 1.372 -3.248 -7.760 1.00 93.94 84 LEU A CA 1
ATOM 639 C C . LEU A 1 84 ? 0.466 -2.970 -6.547 1.00 93.94 84 LEU A C 1
ATOM 641 O O . LEU A 1 84 ? 0.478 -1.872 -6.000 1.00 93.94 84 LEU A O 1
ATOM 645 N N . LYS A 1 85 ? -0.324 -3.956 -6.121 1.00 93.19 85 LYS A N 1
ATOM 646 C CA . LYS A 1 85 ? -0.998 -3.959 -4.815 1.00 93.19 85 LYS A CA 1
ATOM 647 C C . LYS A 1 85 ? -0.051 -4.545 -3.756 1.00 93.19 85 LYS A C 1
ATOM 649 O O . LYS A 1 85 ? 0.981 -5.097 -4.153 1.00 93.19 85 LYS A O 1
ATOM 654 N N . PRO A 1 86 ? -0.378 -4.446 -2.451 1.00 93.62 86 PRO A N 1
ATOM 655 C CA . PRO A 1 86 ? 0.359 -5.164 -1.415 1.00 93.62 86 PRO A CA 1
ATOM 656 C C . PRO A 1 86 ? 0.574 -6.631 -1.788 1.00 93.62 86 PRO A C 1
ATOM 658 O O . PRO A 1 86 ? -0.263 -7.231 -2.469 1.00 93.62 86 PRO A O 1
ATOM 661 N N . GLU A 1 87 ? 1.725 -7.160 -1.394 1.00 94.56 87 GLU A N 1
ATOM 662 C CA . GLU A 1 87 ? 2.123 -8.543 -1.615 1.00 94.56 87 GLU A CA 1
ATOM 663 C C . GLU A 1 87 ? 1.038 -9.513 -1.137 1.00 94.56 87 GLU A C 1
ATOM 665 O O . GLU A 1 87 ? 0.346 -9.276 -0.146 1.00 94.56 87 GLU A O 1
ATOM 670 N N . HIS A 1 88 ? 0.832 -10.568 -1.921 1.00 93.44 88 HIS A N 1
ATOM 671 C CA . HIS A 1 88 ? -0.245 -11.523 -1.722 1.00 93.44 88 HIS A CA 1
ATOM 672 C C . HIS A 1 88 ? 0.167 -12.895 -2.266 1.00 93.44 88 HIS A C 1
ATOM 674 O O . HIS A 1 88 ? 0.840 -12.978 -3.295 1.00 93.44 88 HIS A O 1
ATOM 680 N N . ASP A 1 89 ? -0.295 -13.964 -1.617 1.00 89.88 89 ASP A N 1
ATOM 681 C CA . ASP A 1 89 ? 0.110 -15.340 -1.953 1.00 89.88 89 ASP A CA 1
ATOM 682 C C . ASP A 1 89 ? -0.593 -15.894 -3.202 1.00 89.88 89 ASP A C 1
ATOM 684 O O . ASP A 1 89 ? -0.070 -16.760 -3.901 1.00 89.88 89 ASP A O 1
ATOM 688 N N . LEU A 1 90 ? -1.796 -15.396 -3.504 1.00 91.56 90 LEU A N 1
ATOM 689 C CA . LEU A 1 90 ? -2.591 -15.851 -4.647 1.00 91.56 90 LEU A CA 1
ATOM 690 C C . LEU A 1 90 ? -2.069 -15.262 -5.959 1.00 91.56 90 LEU A C 1
ATOM 692 O O . LEU A 1 90 ? -1.665 -14.105 -6.003 1.00 91.56 90 LEU A O 1
ATOM 696 N N . ASP A 1 91 ? -2.142 -16.000 -7.068 1.00 89.88 91 ASP A N 1
ATOM 697 C CA . ASP A 1 91 ? -1.837 -15.394 -8.365 1.00 89.88 91 ASP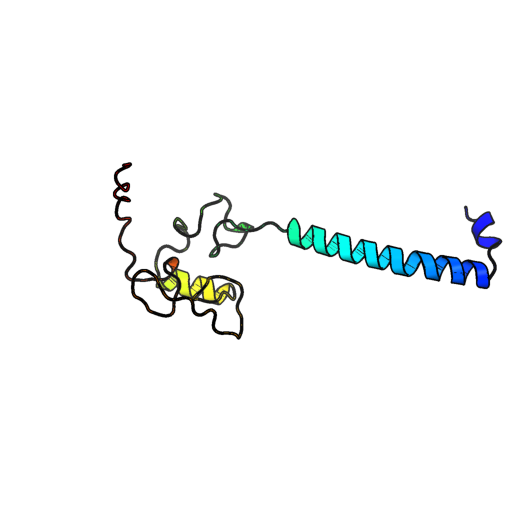 A CA 1
ATOM 698 C C . ASP A 1 91 ? -2.926 -14.380 -8.744 1.00 89.88 91 ASP A C 1
ATOM 700 O O . ASP A 1 91 ? -4.103 -14.716 -8.858 1.00 89.88 91 ASP A O 1
ATOM 704 N N . CYS A 1 92 ? -2.538 -13.122 -8.967 1.00 92.00 92 CYS A N 1
ATOM 705 C CA . CYS A 1 92 ? -3.479 -12.087 -9.395 1.00 92.00 92 CYS A CA 1
ATOM 706 C C . CYS A 1 92 ? -3.843 -12.182 -10.882 1.00 92.00 92 CYS A C 1
ATOM 708 O O . CYS A 1 92 ? -4.687 -11.412 -11.338 1.00 92.00 92 CYS A O 1
ATOM 710 N N . GLY A 1 93 ? -3.179 -13.050 -11.658 1.00 91.38 93 GLY A N 1
ATOM 711 C CA . GLY A 1 93 ? -3.451 -13.255 -13.086 1.00 91.38 93 GLY A CA 1
ATOM 712 C C . GLY A 1 93 ? -3.126 -12.046 -13.974 1.00 91.38 93 GLY A C 1
ATOM 713 O O . GLY A 1 93 ? -3.397 -12.057 -15.174 1.00 91.38 93 GLY A O 1
ATOM 714 N N . MET A 1 94 ? -2.539 -10.990 -13.404 1.00 90.94 94 MET A N 1
ATOM 715 C CA . MET A 1 94 ? -2.201 -9.770 -14.126 1.00 90.94 94 MET A CA 1
ATOM 716 C C . MET A 1 94 ? -0.972 -9.998 -15.006 1.00 90.94 94 MET A C 1
ATOM 718 O O . MET A 1 94 ? 0.106 -10.340 -14.519 1.00 90.94 94 MET A O 1
ATOM 722 N N . LYS A 1 95 ? -1.130 -9.747 -16.306 1.00 93.25 95 LYS A N 1
ATOM 723 C CA . LYS A 1 95 ? -0.055 -9.787 -17.302 1.00 93.25 95 LYS A CA 1
ATOM 724 C C . LYS A 1 95 ? 0.225 -8.395 -17.854 1.00 93.25 95 LYS A C 1
ATOM 726 O O . LYS A 1 95 ? -0.651 -7.531 -17.916 1.00 93.25 95 LYS A O 1
ATOM 731 N N . CYS A 1 96 ? 1.460 -8.175 -18.280 1.00 93.62 96 CYS A N 1
ATOM 732 C CA . CYS A 1 96 ? 1.902 -6.905 -18.829 1.00 93.62 96 CYS A CA 1
ATOM 733 C C . CYS A 1 96 ? 1.198 -6.618 -20.159 1.00 93.62 96 CYS A C 1
ATOM 735 O O . CYS A 1 96 ? 1.433 -7.321 -21.138 1.00 93.62 96 CYS A O 1
ATOM 737 N N . GLY A 1 97 ? 0.431 -5.530 -20.253 1.00 88.75 97 GLY A N 1
ATOM 738 C CA . GLY A 1 97 ? -0.223 -5.137 -21.511 1.00 88.75 97 GLY A CA 1
ATOM 739 C C . GLY A 1 97 ? 0.739 -4.842 -22.675 1.00 88.75 97 GLY A C 1
ATOM 740 O O . GLY A 1 97 ? 0.328 -4.881 -23.828 1.00 88.75 97 GLY A O 1
ATOM 741 N N . ASN A 1 98 ? 2.023 -4.576 -22.397 1.00 89.00 98 ASN A N 1
ATOM 742 C CA . ASN A 1 98 ? 3.012 -4.267 -23.436 1.00 89.00 98 ASN A CA 1
ATOM 743 C C . ASN A 1 98 ? 3.722 -5.504 -24.004 1.00 89.00 98 ASN A C 1
ATOM 745 O O . ASN A 1 98 ? 4.105 -5.490 -25.170 1.00 89.00 98 ASN A O 1
ATOM 749 N N . CYS A 1 99 ? 3.968 -6.536 -23.190 1.00 92.19 99 CYS A N 1
ATOM 750 C CA . CYS A 1 99 ? 4.773 -7.697 -23.603 1.00 92.19 99 CYS A CA 1
ATOM 751 C C . CYS A 1 99 ? 4.202 -9.062 -23.191 1.00 92.19 99 CYS A C 1
ATOM 753 O O . CYS A 1 99 ? 4.817 -10.078 -23.489 1.00 92.19 99 CYS A O 1
ATOM 755 N N . GLY A 1 100 ? 3.061 -9.102 -22.499 1.00 91.00 100 GLY A N 1
ATOM 756 C CA . GLY A 1 100 ? 2.367 -10.331 -22.098 1.00 91.00 100 GLY A CA 1
ATOM 757 C C . GLY A 1 100 ? 2.993 -11.106 -20.933 1.00 91.00 100 GLY A C 1
ATOM 758 O O . GLY A 1 100 ? 2.410 -12.089 -20.485 1.00 91.00 100 GLY A O 1
ATOM 759 N N . LEU A 1 101 ? 4.152 -10.677 -20.426 1.00 92.25 101 LEU A N 1
ATOM 760 C CA . LEU A 1 101 ? 4.859 -11.343 -19.327 1.00 92.25 101 LEU A CA 1
ATOM 761 C C . LEU A 1 101 ? 4.287 -10.970 -17.951 1.00 92.25 101 LEU A C 1
ATOM 763 O O . LEU A 1 101 ? 3.532 -10.007 -17.814 1.00 92.25 101 LEU A O 1
ATOM 767 N N . ASP A 1 102 ? 4.693 -11.709 -16.921 1.00 92.81 102 ASP A N 1
ATOM 768 C CA . ASP A 1 102 ? 4.149 -11.619 -15.562 1.00 92.81 102 ASP A CA 1
ATOM 769 C C . ASP A 1 102 ? 4.735 -10.445 -14.753 1.00 92.81 102 ASP A C 1
ATOM 771 O O . ASP A 1 102 ? 5.427 -10.615 -13.752 1.00 92.81 102 ASP A O 1
ATOM 775 N N . HIS A 1 103 ? 4.462 -9.222 -15.206 1.00 92.50 103 HIS A N 1
ATOM 776 C CA . HIS A 1 103 ? 4.778 -7.981 -14.499 1.00 92.50 103 HIS A CA 1
ATOM 777 C C . HIS A 1 103 ? 3.795 -6.867 -14.870 1.00 92.50 103 HIS A C 1
ATOM 779 O O . HIS A 1 103 ? 3.093 -6.924 -15.879 1.00 92.50 103 HIS A O 1
ATOM 785 N N . ASN A 1 104 ? 3.766 -5.806 -14.072 1.00 93.44 104 ASN A N 1
ATOM 786 C CA . ASN A 1 104 ? 2.956 -4.635 -14.354 1.00 93.44 104 ASN A CA 1
ATOM 787 C C . ASN A 1 104 ? 3.544 -3.817 -15.514 1.00 93.44 104 ASN A C 1
ATOM 789 O O . ASN A 1 104 ? 4.758 -3.650 -15.608 1.00 93.44 104 ASN A O 1
ATOM 793 N N . SER A 1 105 ? 2.708 -3.200 -16.353 1.00 91.69 105 SER A N 1
ATOM 794 C CA . SER A 1 105 ? 3.165 -2.341 -17.460 1.00 91.69 105 SER A CA 1
ATOM 795 C C . SER A 1 105 ? 4.108 -1.218 -17.016 1.00 91.69 105 SER A C 1
ATOM 797 O O . SER A 1 105 ? 4.981 -0.804 -17.781 1.00 91.69 105 SER A O 1
ATOM 799 N N . TYR A 1 106 ? 3.984 -0.740 -15.773 1.00 90.69 106 TYR A N 1
ATOM 800 C CA . TYR A 1 106 ? 4.896 0.261 -15.233 1.00 90.69 106 TYR A CA 1
ATOM 801 C C . TYR A 1 106 ? 6.306 -0.269 -14.941 1.00 90.69 106 TYR A C 1
ATOM 803 O O . TYR A 1 106 ? 7.229 0.540 -14.877 1.00 90.69 106 TYR A O 1
ATOM 811 N N . LEU A 1 107 ? 6.497 -1.578 -14.812 1.00 92.56 107 LEU A N 1
ATOM 812 C CA . LEU A 1 107 ? 7.801 -2.215 -14.611 1.00 92.56 107 LEU A CA 1
ATOM 813 C C . LEU A 1 107 ? 8.413 -2.726 -15.924 1.00 92.56 107 LEU A C 1
ATOM 815 O O . LEU A 1 107 ? 9.519 -3.247 -15.937 1.00 92.56 107 LEU A O 1
ATOM 819 N N . CYS A 1 108 ? 7.702 -2.592 -17.044 1.00 92.31 108 CYS A N 1
ATOM 820 C CA . CYS A 1 108 ? 8.135 -3.157 -18.315 1.00 92.31 108 CYS A CA 1
ATOM 821 C C . CYS A 1 108 ? 9.337 -2.402 -18.903 1.00 92.31 108 CYS A C 1
ATOM 823 O O . CYS A 1 108 ? 9.259 -1.197 -19.138 1.00 92.31 108 CYS A O 1
ATOM 825 N N . PHE A 1 109 ? 10.411 -3.123 -19.235 1.00 86.75 109 PHE A N 1
ATOM 826 C CA . PHE A 1 109 ? 11.564 -2.567 -19.959 1.00 86.75 109 PHE A CA 1
ATOM 827 C C . PHE A 1 109 ? 11.195 -2.128 -21.387 1.00 86.75 109 PHE A C 1
ATOM 829 O O . PHE A 1 109 ? 11.693 -1.129 -21.892 1.00 86.75 109 PHE A O 1
ATOM 836 N N . ARG A 1 110 ? 10.239 -2.818 -22.025 1.00 81.12 110 ARG A N 1
ATOM 837 C CA . ARG A 1 110 ? 9.706 -2.466 -23.355 1.00 81.12 110 ARG A CA 1
ATOM 838 C C . ARG A 1 110 ? 8.637 -1.374 -23.284 1.00 81.12 110 ARG A C 1
ATOM 840 O O . ARG A 1 110 ? 7.674 -1.399 -24.053 1.00 81.12 110 ARG A O 1
ATOM 847 N N . ARG A 1 111 ? 8.743 -0.436 -22.336 1.00 66.00 111 ARG A N 1
ATOM 848 C CA . ARG A 1 111 ? 7.858 0.732 -22.305 1.00 66.00 111 ARG A CA 1
ATOM 849 C C . ARG A 1 111 ? 7.998 1.448 -23.642 1.00 66.00 111 ARG A C 1
ATOM 851 O O . ARG A 1 111 ? 9.052 1.998 -23.944 1.00 66.00 111 ARG A O 1
ATOM 858 N N . ARG A 1 112 ? 6.929 1.445 -24.443 1.00 57.16 112 ARG A N 1
ATOM 859 C CA . ARG A 1 112 ? 6.862 2.336 -25.599 1.00 57.16 112 ARG A CA 1
ATOM 860 C C . ARG A 1 112 ? 7.024 3.762 -25.054 1.00 57.16 112 ARG A C 1
ATOM 862 O O . ARG A 1 112 ? 6.259 4.115 -24.149 1.00 57.16 112 ARG A O 1
ATOM 869 N N . PRO A 1 113 ? 7.995 4.567 -25.531 1.00 52.62 113 PRO A N 1
ATOM 870 C CA . PRO A 1 113 ? 7.979 5.997 -25.251 1.00 52.62 113 PRO A CA 1
ATOM 871 C C . PRO A 1 113 ? 6.599 6.491 -25.657 1.00 52.62 113 PRO A C 1
ATOM 873 O O . PRO A 1 113 ? 6.128 6.074 -26.713 1.00 52.62 113 PRO A O 1
ATOM 876 N N . HIS A 1 114 ? 5.946 7.243 -24.764 1.00 50.47 114 HIS A N 1
ATOM 877 C CA . HIS A 1 114 ? 4.570 7.735 -24.869 1.00 50.47 114 HIS A CA 1
ATOM 878 C C . HIS A 1 114 ? 4.152 7.841 -26.341 1.00 50.47 114 HIS A C 1
ATOM 880 O O . HIS A 1 114 ? 4.425 8.846 -26.994 1.00 50.47 114 HIS A O 1
ATOM 886 N N . ALA A 1 115 ? 3.537 6.786 -26.892 1.00 47.34 115 ALA A N 1
ATOM 887 C CA . ALA A 1 115 ? 2.887 6.930 -28.175 1.00 47.34 115 ALA A CA 1
ATOM 888 C C . ALA A 1 115 ? 1.817 7.962 -27.861 1.00 47.34 115 ALA A C 1
ATOM 890 O O . ALA A 1 115 ? 0.972 7.717 -26.990 1.00 47.34 115 ALA A O 1
ATOM 891 N N . GLN A 1 116 ? 1.951 9.156 -28.445 1.00 46.25 116 GLN A N 1
ATOM 892 C CA . GLN A 1 116 ? 0.885 10.141 -28.463 1.00 46.25 116 GLN A CA 1
ATOM 893 C C . GLN A 1 116 ? -0.374 9.333 -28.717 1.00 46.25 116 GLN A C 1
ATOM 895 O O . GLN A 1 116 ? -0.432 8.597 -29.703 1.00 46.25 116 GLN A O 1
ATOM 900 N N . GLN A 1 117 ? -1.291 9.336 -27.749 1.00 48.97 117 GLN A N 1
ATOM 901 C CA . GLN A 1 117 ? -2.562 8.666 -27.927 1.00 48.97 117 GLN A CA 1
ATOM 902 C C . GLN A 1 117 ? -3.129 9.267 -29.207 1.00 48.97 117 GLN A C 1
ATOM 904 O O . GLN A 1 117 ? -3.545 10.426 -29.205 1.00 48.97 117 GLN A O 1
ATOM 909 N N . LEU A 1 118 ? -3.060 8.519 -30.310 1.00 51.56 118 LEU A N 1
ATOM 910 C CA . LEU A 1 118 ? -3.841 8.800 -31.495 1.00 51.56 118 LEU A CA 1
ATOM 911 C C . LEU A 1 118 ? -5.265 8.739 -30.970 1.00 51.56 118 LEU A C 1
ATOM 913 O O . LEU A 1 118 ? -5.784 7.662 -30.667 1.00 51.56 118 LEU A O 1
ATOM 917 N N . LYS A 1 119 ? -5.816 9.926 -30.691 1.00 51.34 119 LYS A N 1
ATOM 918 C CA . LYS A 1 119 ? -7.188 10.100 -30.241 1.00 51.34 119 LYS A CA 1
ATOM 919 C C . LYS A 1 119 ? -8.020 9.282 -31.216 1.00 51.34 119 LYS A C 1
ATOM 921 O O . LYS A 1 119 ? -7.933 9.510 -32.421 1.00 51.34 119 LYS A O 1
ATOM 926 N N . ARG A 1 120 ? -8.756 8.290 -30.705 1.00 58.84 120 ARG A N 1
ATOM 927 C CA . ARG A 1 120 ? -9.739 7.572 -31.520 1.00 58.84 120 ARG A CA 1
ATOM 928 C C . ARG A 1 120 ? -10.581 8.633 -32.240 1.00 58.84 120 ARG A C 1
ATOM 930 O O . ARG A 1 120 ? -11.005 9.573 -31.556 1.00 58.84 120 ARG A O 1
ATOM 937 N N . PRO A 1 121 ? -10.781 8.536 -33.566 1.00 50.81 121 PRO A N 1
ATOM 938 C CA . PRO A 1 121 ? -11.665 9.457 -34.257 1.00 50.81 121 PRO A CA 1
ATOM 939 C C . PRO A 1 121 ? -13.015 9.403 -33.549 1.00 50.81 121 PRO A C 1
ATOM 941 O O . PRO A 1 121 ? -13.534 8.320 -33.266 1.00 50.81 121 PRO A O 1
ATOM 944 N N . ARG A 1 122 ? -13.524 10.571 -33.167 1.00 58.50 122 ARG A N 1
ATOM 945 C CA . ARG A 1 122 ? -14.899 10.689 -32.700 1.00 58.50 122 ARG A CA 1
ATOM 946 C C . ARG A 1 122 ? -15.761 10.464 -33.944 1.00 58.50 122 ARG A C 1
ATOM 948 O O . ARG A 1 122 ? -15.621 11.239 -34.887 1.00 58.50 122 ARG A O 1
ATOM 955 N N . ASN A 1 123 ? -16.527 9.372 -33.955 1.00 54.19 123 ASN A N 1
ATOM 956 C CA . ASN A 1 123 ? -17.631 9.194 -34.900 1.00 54.19 123 ASN A CA 1
ATOM 957 C C . ASN A 1 123 ? -18.632 10.340 -34.754 1.00 54.19 123 ASN A C 1
ATOM 959 O O . ASN A 1 123 ? -18.790 10.823 -33.605 1.00 54.19 123 ASN A O 1
#

Radius of gyration: 25.6 Å; Cα contacts (8 Å, |Δi|>4): 108; chains: 1; bounding box: 42×33×80 Å

Organism: Haemonchus contortus (NCBI:txid6289)

Foldseek 3Di:
DVVVVVPDDPVNVVVVCVVVVVVVVVVVVVVVVVCVVPPDDQQDLLDDPVRRPVSDHVLPDPVQPALVSSQVSLVVSCAQQQPSHHHDDDDPPHADPQPRHRGHVSNDRSNDPPPPPPPDPDD

Secondary structure (DSSP, 8-state):
-HHHHTT--HHHHHHHHHHHHHHHHHHHHHHHHHHHHHS---SSTTS-TTT-TT---GGG-SSS-SHHHHHHHHHHTTB-TTT-SBP-SS------TTT-SSS-GGG-TT--------PPP--

Sequence (123 aa):
MQAAIDELDRCDVATILHNLMPMTKAMDAKLDQLLERTAPKSSCVLCTVENNKDYHFTARCSKVPDSVSRTAQASKLHLCVKCLKPEHDLDCGMKCGNCGLDHNSYLCFRRRPHAQQLKRPRN

Mean predicted aligned error: 10.21 Å